Protein AF-B7RIC6-F1 (afdb_monomer)

Sequence (91 aa):
MSSGTAKTHIWLLEFNQESAREVDPLMGWTSSNDTQTQVKLRFETKEEAVEYARSHGIDAVVQEPHKRRANIRPGGYGENFATARRGAWTH

Solvent-accessible surface area (backbone atoms only — not comparable to full-atom values): 6357 Å² total; per-residue (Å²): 141,81,92,77,62,84,81,72,71,56,36,73,52,69,52,73,78,88,62,80,74,44,66,39,90,86,82,62,45,83,40,66,90,63,65,58,58,74,48,74,49,79,31,81,41,69,65,60,48,52,50,52,29,57,78,69,71,48,92,78,85,88,79,81,86,84,76,79,76,82,87,78,57,94,58,57,76,59,5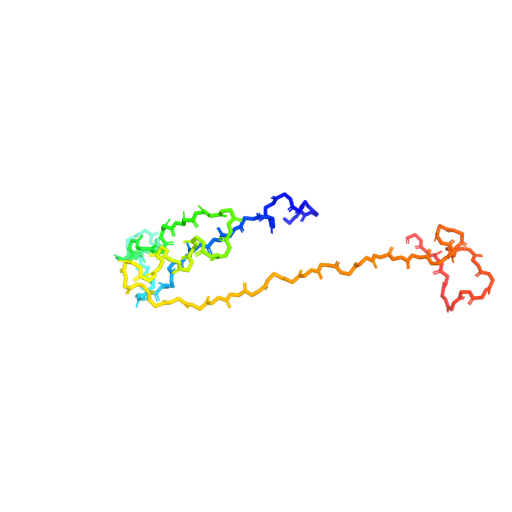0,63,74,40,89,85,51,94,65,85,78,75,135

Mean predicted aligned error: 7.58 Å

Nearest PDB structures (foldseek):
  8qby-assembly1_Q  TM=9.386E-01  e=6.370E-11  Paracoccus denitrificans PD1222
  7v32-assembly1_L  TM=8.923E-01  e=1.803E-05  Sus scrofa
  6zkg-assembly1_c  TM=8.910E-01  e=2.391E-05  Ovis aries
  8q0a-assembly1_Q  TM=8.948E-01  e=2.954E-05  Bos taurus
  8uex-assembly1_1Q  TM=8.848E-01  e=2.128E-04  Sus scrofa

Foldseek 3Di:
DDPDCPVLQKDKDADDDPDDWDQDPPPRDTDDPDPRRVDIDIDRDPVVVVVVCVVVVHDDDDDDRDDDDDPDDPCPPVLQPDPPNPDHDDD

pLDDT: mean 89.08, std 7.0, range [65.81, 97.19]

Secondary structure (DSSP, 8-state):
-----GGGSSEEEEPPPSS--EE-TTT--EE-S--GGG-EEEESSHHHHHHHHHHTT---PPPPP-PPPP---TTTTGGGG-TT-SS----

Radius of gyration: 22.81 Å; Cα contacts (8 Å, |Δi|>4): 65; chains: 1; bounding box: 50×22×61 Å

Structure (mmCIF, N/CA/C/O backbone):
data_AF-B7RIC6-F1
#
_entry.id   AF-B7RIC6-F1
#
loop_
_atom_site.group_PDB
_atom_site.id
_atom_site.type_symbol
_atom_site.label_atom_id
_atom_site.label_alt_id
_atom_site.label_comp_id
_atom_site.label_asym_id
_atom_site.label_entity_id
_atom_site.label_seq_id
_atom_site.pdbx_PDB_ins_code
_atom_site.Cartn_x
_atom_site.Cartn_y
_atom_site.Cartn_z
_atom_site.occupancy
_atom_site.B_iso_or_equiv
_atom_site.auth_seq_id
_atom_site.auth_comp_id
_atom_site.auth_asym_id
_atom_site.auth_atom_id
_atom_site.pdbx_PDB_model_num
ATOM 1 N N . MET A 1 1 ? -7.187 7.779 -14.252 1.00 77.94 1 MET A N 1
ATOM 2 C CA . MET A 1 1 ? -6.153 6.770 -14.585 1.00 77.94 1 MET A 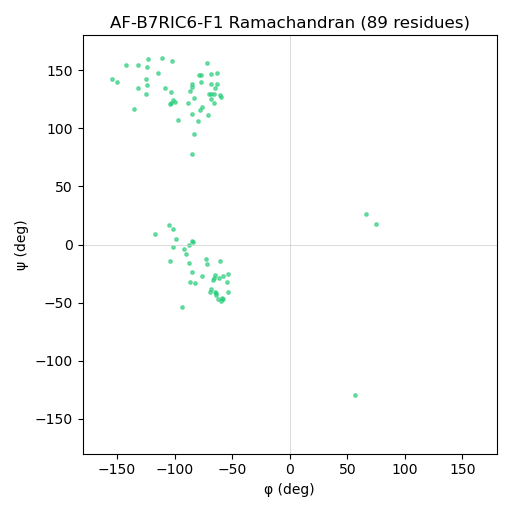CA 1
ATOM 3 C C . MET A 1 1 ? -4.884 7.514 -14.981 1.00 77.94 1 MET A C 1
ATOM 5 O O . MET A 1 1 ? -4.996 8.477 -15.723 1.00 77.94 1 MET A O 1
ATOM 9 N N . SER A 1 2 ? -3.716 7.152 -14.442 1.00 91.19 2 SER A N 1
ATOM 10 C CA . SER A 1 2 ? -2.431 7.826 -14.714 1.00 91.19 2 SER A CA 1
ATOM 11 C C . SER A 1 2 ? -1.300 6.796 -14.781 1.00 91.19 2 SER A C 1
ATOM 13 O O . SER A 1 2 ? -1.417 5.731 -14.180 1.00 91.19 2 SER A O 1
ATOM 15 N N . SER A 1 3 ? -0.219 7.106 -15.504 1.00 87.31 3 SER A N 1
ATOM 16 C CA . SER A 1 3 ? 0.971 6.254 -15.650 1.00 87.31 3 SER A CA 1
ATOM 17 C C . SER A 1 3 ? 2.033 6.462 -14.562 1.00 87.31 3 SER A C 1
ATOM 19 O O . SER A 1 3 ? 3.089 5.833 -14.620 1.00 87.31 3 SER A O 1
ATOM 21 N N . GLY A 1 4 ? 1.800 7.368 -13.607 1.00 88.31 4 GLY A N 1
ATOM 22 C CA . GLY A 1 4 ? 2.765 7.695 -12.557 1.00 88.31 4 GLY A CA 1
ATOM 23 C C . GLY A 1 4 ? 2.983 6.552 -11.559 1.00 88.31 4 GLY A C 1
ATOM 24 O O . GLY A 1 4 ? 2.028 5.933 -11.099 1.00 88.31 4 GLY A O 1
ATOM 25 N N . THR A 1 5 ? 4.240 6.316 -11.179 1.00 88.06 5 THR A N 1
ATOM 26 C CA . THR A 1 5 ? 4.642 5.255 -10.234 1.00 88.06 5 THR A CA 1
ATOM 27 C C . THR A 1 5 ? 4.924 5.768 -8.822 1.00 88.06 5 THR A C 1
ATOM 29 O O . THR A 1 5 ? 5.191 4.980 -7.930 1.00 88.06 5 THR A O 1
ATOM 32 N N . ALA A 1 6 ? 4.837 7.077 -8.568 1.00 88.62 6 ALA A N 1
ATOM 33 C CA . ALA A 1 6 ? 5.241 7.661 -7.283 1.00 88.62 6 ALA A CA 1
ATOM 34 C C . ALA A 1 6 ? 4.551 7.020 -6.060 1.00 88.62 6 ALA A C 1
ATOM 36 O O . ALA A 1 6 ? 5.154 6.893 -5.001 1.00 88.62 6 ALA A O 1
ATOM 37 N N . LYS A 1 7 ? 3.300 6.567 -6.211 1.00 87.56 7 LYS A N 1
ATOM 38 C CA . LYS A 1 7 ? 2.518 5.949 -5.128 1.00 87.56 7 LYS A CA 1
ATOM 39 C C . LYS A 1 7 ? 2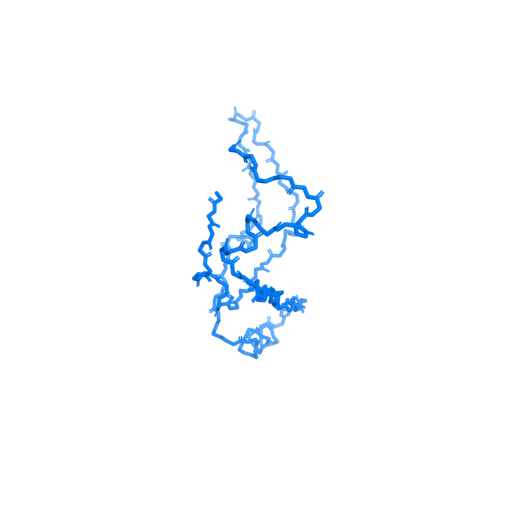.775 4.445 -4.939 1.00 87.56 7 LYS A C 1
ATOM 41 O O . LYS A 1 7 ? 2.115 3.846 -4.103 1.00 87.56 7 LYS A O 1
ATOM 46 N N . THR A 1 8 ? 3.691 3.826 -5.692 1.00 87.69 8 THR A N 1
ATOM 47 C CA . THR A 1 8 ? 3.968 2.376 -5.601 1.00 87.69 8 THR A CA 1
ATOM 48 C C . THR A 1 8 ? 5.089 2.019 -4.626 1.00 87.69 8 THR A C 1
ATOM 50 O O . THR A 1 8 ? 5.389 0.843 -4.460 1.00 87.69 8 THR A O 1
ATOM 53 N N . HIS A 1 9 ? 5.752 3.012 -4.031 1.00 89.19 9 HIS A N 1
ATOM 54 C CA . HIS A 1 9 ? 6.938 2.825 -3.185 1.00 89.19 9 HIS A CA 1
ATOM 55 C C . HIS A 1 9 ? 6.635 2.889 -1.681 1.00 89.19 9 HIS A C 1
ATOM 57 O O . HIS A 1 9 ? 7.554 3.036 -0.889 1.00 89.19 9 HIS A O 1
ATOM 63 N N . ILE A 1 10 ? 5.360 2.829 -1.296 1.00 94.06 10 ILE A N 1
ATOM 64 C CA . ILE A 1 10 ? 4.907 2.967 0.091 1.00 94.06 10 ILE A CA 1
ATOM 65 C C . ILE A 1 10 ? 4.101 1.721 0.442 1.00 94.06 10 ILE A C 1
ATOM 67 O O . ILE A 1 10 ? 3.274 1.279 -0.360 1.00 94.06 10 ILE A O 1
ATOM 71 N N . TRP A 1 11 ? 4.321 1.181 1.636 1.00 96.12 11 TRP A N 1
ATOM 72 C CA . TRP A 1 11 ? 3.515 0.099 2.185 1.00 96.12 11 TRP A CA 1
ATOM 73 C C . TRP A 1 11 ? 2.275 0.668 2.860 1.00 96.12 11 TRP A C 1
ATOM 75 O O . TRP A 1 11 ? 2.342 1.671 3.569 1.00 96.12 11 TRP A O 1
ATOM 85 N N . LEU A 1 12 ? 1.130 0.044 2.610 1.00 95.81 12 LEU A N 1
ATOM 86 C CA . LEU A 1 12 ? -0.154 0.514 3.103 1.00 95.81 12 LEU A CA 1
ATOM 87 C C . LEU A 1 12 ? -0.834 -0.59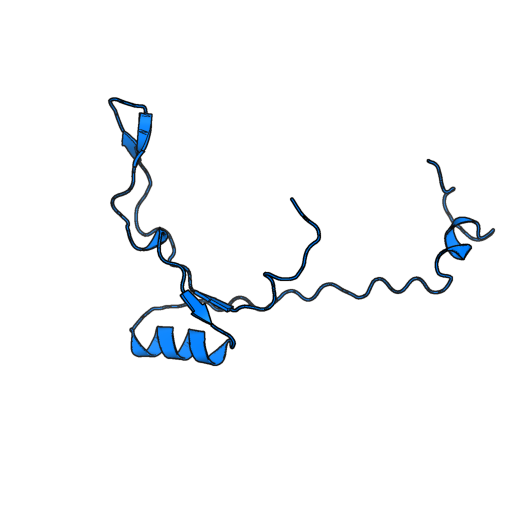7 3.890 1.00 95.81 12 LEU A C 1
ATOM 89 O O . LEU A 1 12 ? -0.974 -1.709 3.385 1.00 95.81 12 LEU A O 1
ATOM 93 N N . LEU A 1 13 ? -1.275 -0.270 5.098 1.00 96.38 13 LEU A N 1
ATOM 94 C CA . LEU A 1 13 ? -2.191 -1.099 5.869 1.00 96.38 13 LEU A CA 1
ATOM 95 C C . LEU A 1 13 ? -3.576 -0.454 5.789 1.00 96.38 13 LEU A C 1
ATOM 97 O O . LEU A 1 13 ? -3.751 0.711 6.161 1.00 96.38 13 LEU A O 1
ATOM 101 N N . GLU A 1 14 ? -4.537 -1.211 5.266 1.00 95.50 14 GLU A N 1
ATOM 102 C CA . GLU A 1 14 ? -5.947 -0.835 5.159 1.00 95.50 14 GLU A CA 1
ATOM 103 C C . GLU A 1 14 ? -6.803 -1.912 5.827 1.00 95.50 14 GLU A C 1
ATOM 105 O O . GLU A 1 14 ? -6.503 -3.103 5.723 1.00 95.50 14 GLU A O 1
ATOM 110 N N . PHE A 1 15 ? -7.872 -1.490 6.499 1.00 93.62 15 PHE A N 1
ATOM 111 C CA . PHE A 1 15 ? -8.834 -2.407 7.099 1.00 93.62 15 PHE A CA 1
ATOM 112 C C . PHE A 1 15 ? -9.877 -2.839 6.067 1.00 93.62 15 PHE A C 1
ATOM 114 O O . PHE A 1 15 ? -10.380 -2.025 5.286 1.00 93.62 15 PHE A O 1
ATOM 121 N N . ASN A 1 16 ? -10.213 -4.128 6.079 1.00 89.94 16 ASN A N 1
ATOM 122 C CA . ASN A 1 16 ? -11.333 -4.642 5.300 1.00 89.94 16 ASN A CA 1
ATOM 123 C C . ASN A 1 16 ? -12.662 -4.186 5.910 1.00 89.94 16 ASN A C 1
ATOM 125 O O .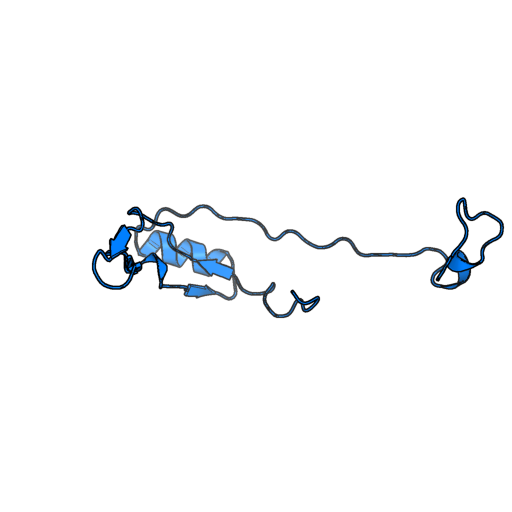 ASN A 1 16 ? -12.737 -3.895 7.100 1.00 89.94 16 ASN A O 1
ATOM 129 N N . GLN A 1 17 ? -13.706 -4.145 5.080 1.00 88.31 17 GLN A N 1
ATOM 130 C CA . GLN A 1 17 ? -15.059 -3.850 5.549 1.00 88.31 17 GLN A CA 1
ATOM 131 C C . GLN A 1 17 ? -15.541 -4.967 6.471 1.00 88.31 17 GLN A C 1
ATOM 133 O O . GLN A 1 17 ? -15.599 -6.124 6.051 1.00 88.31 17 GLN A O 1
ATOM 138 N N . GLU A 1 18 ? -15.897 -4.611 7.700 1.00 86.81 18 GLU A N 1
ATOM 139 C CA . GLU A 1 18 ? -16.474 -5.540 8.673 1.00 86.81 18 GLU A CA 1
ATOM 140 C C . GLU A 1 18 ? -17.997 -5.639 8.515 1.00 86.81 18 GLU A C 1
ATOM 142 O O . GLU A 1 18 ? -18.584 -6.703 8.705 1.00 86.81 18 GLU A O 1
ATOM 147 N N . SER A 1 19 ? -18.643 -4.540 8.111 1.00 87.25 19 SER A N 1
ATOM 148 C CA . SER A 1 19 ? -20.093 -4.472 7.910 1.00 87.25 19 SER A CA 1
ATOM 149 C C . SER A 1 19 ? -20.473 -4.023 6.499 1.00 87.25 19 SER A C 1
ATOM 151 O O . SER A 1 19 ? -19.726 -3.323 5.809 1.00 87.25 19 SER A O 1
ATOM 153 N N . ALA A 1 20 ? -21.653 -4.463 6.053 1.00 87.44 20 ALA A N 1
ATOM 154 C CA . ALA A 1 20 ? -22.208 -4.054 4.773 1.00 87.44 20 ALA A CA 1
ATOM 155 C C . ALA A 1 20 ? -22.592 -2.570 4.802 1.00 87.44 20 ALA A C 1
ATOM 157 O O . ALA A 1 20 ? -23.037 -2.038 5.816 1.00 87.44 20 ALA A O 1
ATOM 158 N N . ARG A 1 21 ? -22.443 -1.910 3.655 1.00 89.88 21 ARG A N 1
ATOM 159 C CA . ARG A 1 21 ? -22.915 -0.538 3.476 1.00 89.88 21 ARG A CA 1
ATOM 160 C C . ARG A 1 21 ? -24.425 -0.531 3.274 1.00 89.88 21 ARG A C 1
ATOM 162 O O . ARG A 1 21 ? -24.948 -1.360 2.530 1.00 89.88 21 ARG A O 1
ATOM 169 N N . GLU A 1 22 ? -25.093 0.443 3.872 1.00 90.94 22 GLU A N 1
ATOM 170 C CA . GLU A 1 22 ? -26.539 0.626 3.768 1.00 90.94 22 GLU A CA 1
ATOM 171 C C . GLU A 1 22 ? -26.868 1.883 2.960 1.00 90.94 22 GLU A C 1
ATOM 173 O O . GLU A 1 22 ? -26.023 2.754 2.745 1.00 90.94 22 GLU A O 1
ATOM 178 N N . VAL A 1 23 ? -28.098 1.962 2.456 1.00 92.25 23 VAL A N 1
ATOM 179 C CA . VAL A 1 23 ? -28.600 3.150 1.762 1.00 92.25 23 VAL A CA 1
ATOM 180 C C . VAL A 1 23 ? -29.512 3.894 2.723 1.00 92.25 23 VAL A C 1
ATOM 182 O O . VAL A 1 23 ? -30.502 3.336 3.192 1.00 92.25 23 VAL A O 1
ATOM 185 N N . ASP A 1 24 ? -29.182 5.151 3.005 1.00 92.31 24 ASP A N 1
ATOM 186 C CA . ASP A 1 24 ? -30.014 6.021 3.828 1.00 92.31 24 ASP A CA 1
ATOM 187 C C . ASP A 1 24 ? -31.406 6.201 3.186 1.00 92.31 24 ASP A C 1
ATOM 189 O O . ASP A 1 24 ? -31.492 6.552 2.004 1.00 92.31 24 ASP A O 1
ATOM 193 N N . PRO A 1 25 ? -32.504 5.990 3.934 1.00 92.38 25 PRO A N 1
ATOM 194 C CA . PRO A 1 25 ? -33.854 5.989 3.376 1.00 92.38 25 PRO A CA 1
ATOM 195 C C . PRO A 1 25 ? -34.368 7.373 2.958 1.00 92.38 25 PRO A C 1
ATOM 197 O O . PRO A 1 25 ? -35.357 7.445 2.231 1.00 92.38 25 PRO A O 1
ATOM 200 N N . LEU A 1 26 ? -33.746 8.464 3.413 1.00 93.56 26 LEU A N 1
ATOM 201 C CA . LEU A 1 26 ? -34.212 9.822 3.135 1.00 93.56 26 LEU A CA 1
ATOM 202 C C . LEU A 1 26 ? -33.526 10.415 1.900 1.00 93.56 26 LEU A C 1
ATOM 204 O O . LEU A 1 26 ? -34.192 10.886 0.981 1.00 93.56 26 LEU A O 1
ATOM 208 N N . MET A 1 27 ? -32.194 10.399 1.889 1.00 96.56 27 MET A N 1
ATOM 209 C CA . MET A 1 27 ? -31.359 11.042 0.872 1.00 96.56 27 MET A CA 1
ATOM 210 C C . MET A 1 27 ? -30.755 10.043 -0.120 1.00 96.56 27 MET A C 1
ATOM 212 O O . MET A 1 27 ? -30.234 10.456 -1.157 1.00 96.56 27 MET A O 1
ATOM 216 N N . GLY A 1 28 ? -30.791 8.740 0.176 1.00 93.62 28 GLY A N 1
ATOM 217 C CA . GLY A 1 28 ? -30.215 7.700 -0.680 1.00 93.62 28 GLY A CA 1
ATOM 218 C C . GLY A 1 28 ? -28.686 7.617 -0.627 1.00 93.62 28 GLY A C 1
ATOM 219 O O . GLY A 1 28 ? -28.063 7.073 -1.540 1.00 93.62 28 GLY A O 1
ATOM 220 N N . TRP A 1 29 ? -28.050 8.185 0.398 1.00 95.25 29 TRP A N 1
ATOM 221 C CA . TRP A 1 29 ? -26.595 8.144 0.547 1.00 95.25 29 TRP A CA 1
ATOM 222 C C . TRP A 1 29 ? -26.120 6.789 1.053 1.00 95.25 29 TRP A C 1
ATOM 224 O O . TRP A 1 29 ? -26.779 6.151 1.868 1.00 95.25 29 TRP A O 1
ATOM 234 N N . THR A 1 30 ? -24.942 6.363 0.604 1.00 91.19 30 THR A N 1
ATOM 235 C CA . THR A 1 30 ? -24.290 5.178 1.161 1.00 91.19 30 THR A CA 1
ATOM 236 C C . THR A 1 30 ? -23.783 5.487 2.569 1.00 91.19 30 THR A C 1
ATOM 238 O O . THR A 1 30 ? -22.839 6.263 2.725 1.00 91.19 30 THR A O 1
ATOM 241 N N . SER A 1 31 ? -24.395 4.879 3.581 1.00 86.75 31 SER A N 1
ATOM 242 C CA . SER A 1 31 ? -23.974 4.958 4.976 1.00 86.75 31 SER A CA 1
ATOM 243 C C . SER A 1 31 ? -23.233 3.684 5.396 1.00 86.75 31 SER A C 1
ATOM 245 O O . SER A 1 31 ? -23.330 2.625 4.769 1.00 86.75 31 SER A O 1
ATOM 247 N N . SER A 1 32 ? -22.423 3.806 6.441 1.00 88.38 32 SER A N 1
ATOM 248 C CA . SER A 1 32 ? -21.765 2.687 7.111 1.00 88.38 32 SER A CA 1
ATOM 249 C C . SER A 1 32 ? -21.473 3.090 8.550 1.00 88.38 32 SER A C 1
ATOM 251 O O . SER A 1 32 ? -21.078 4.232 8.792 1.00 88.38 32 SER A O 1
ATOM 253 N N . ASN A 1 33 ? -21.617 2.148 9.482 1.00 88.69 33 ASN A N 1
ATOM 254 C CA . ASN A 1 33 ? -21.193 2.323 10.874 1.00 88.69 33 ASN A CA 1
ATOM 255 C C . ASN A 1 33 ? -19.734 1.879 11.099 1.00 88.69 33 ASN A C 1
ATOM 257 O O . ASN A 1 33 ? -19.175 2.118 12.166 1.00 88.69 33 ASN A O 1
ATOM 261 N N . ASP A 1 34 ? -19.110 1.255 10.095 1.00 90.12 34 ASP A N 1
ATOM 262 C CA . ASP A 1 34 ? -17.700 0.867 10.116 1.00 90.12 34 ASP A CA 1
ATOM 263 C C . ASP A 1 34 ? -16.802 2.070 9.792 1.00 90.12 34 ASP A C 1
ATOM 265 O O . ASP A 1 34 ? -16.701 2.528 8.646 1.00 90.12 34 ASP A O 1
ATOM 269 N N . THR A 1 35 ? -16.136 2.575 10.828 1.00 89.38 35 THR A N 1
ATOM 270 C CA . THR A 1 35 ? -15.204 3.704 10.745 1.00 89.38 35 THR A CA 1
ATOM 271 C C . THR A 1 35 ? -13.792 3.281 10.349 1.00 89.38 35 THR A C 1
ATOM 273 O O . THR A 1 35 ? -13.051 4.090 9.788 1.00 89.38 35 THR A O 1
ATOM 276 N N . GLN A 1 36 ? -13.416 2.021 10.584 1.00 90.50 36 GLN A N 1
ATOM 277 C CA . GLN A 1 36 ? -12.056 1.529 10.362 1.00 90.50 36 GLN A CA 1
ATOM 278 C C . GLN A 1 36 ? -11.692 1.526 8.881 1.00 90.50 36 GLN A C 1
ATOM 280 O O . GLN A 1 36 ? -10.553 1.813 8.515 1.00 90.50 36 GLN A O 1
ATOM 285 N N . THR A 1 37 ? -12.678 1.324 8.006 1.00 89.62 37 THR A N 1
ATOM 286 C CA . THR A 1 37 ? -12.497 1.392 6.544 1.00 89.62 37 THR A CA 1
ATOM 287 C C . THR A 1 37 ? -12.014 2.750 6.024 1.00 89.62 37 THR A C 1
ATOM 289 O O . THR A 1 37 ? -11.577 2.859 4.875 1.00 89.62 37 THR A O 1
ATOM 292 N N . GLN A 1 38 ? -12.079 3.801 6.846 1.00 89.81 38 GLN A N 1
ATOM 293 C CA . GLN A 1 38 ? -11.599 5.141 6.503 1.00 89.81 38 GLN A CA 1
ATOM 294 C C . GLN A 1 38 ? -10.110 5.332 6.835 1.00 89.81 38 GLN A C 1
ATOM 296 O O . GLN A 1 38 ? -9.481 6.270 6.336 1.00 89.81 38 GLN A O 1
ATOM 301 N N . VAL A 1 39 ? -9.534 4.450 7.656 1.00 93.62 39 VAL A N 1
ATOM 302 C CA . VAL A 1 39 ? -8.158 4.551 8.146 1.00 93.62 39 VAL A CA 1
ATOM 303 C C . VAL A 1 39 ? -7.194 3.905 7.154 1.00 93.62 39 VAL A C 1
ATOM 305 O O . VAL A 1 39 ? -7.394 2.783 6.691 1.00 93.62 39 VAL A O 1
ATOM 308 N N . LYS A 1 40 ? -6.113 4.626 6.836 1.00 94.75 40 LYS A N 1
ATOM 309 C CA . LYS A 1 40 ? -5.023 4.150 5.977 1.00 94.75 40 LYS A CA 1
ATOM 310 C C . LYS A 1 40 ? -3.687 4.515 6.601 1.00 94.75 40 LYS A C 1
ATOM 312 O O . LYS A 1 40 ? -3.372 5.701 6.720 1.00 94.75 40 LYS A O 1
ATOM 317 N N . LEU A 1 41 ? -2.896 3.512 6.961 1.00 95.44 41 LEU A N 1
ATOM 318 C CA . LEU A 1 41 ? -1.587 3.707 7.583 1.00 95.44 41 LEU A CA 1
ATOM 319 C C . LEU A 1 41 ? -0.484 3.462 6.558 1.00 95.44 41 LEU A C 1
ATOM 321 O O . LEU A 1 41 ? -0.516 2.467 5.837 1.00 95.44 41 LEU A O 1
ATOM 325 N N . ARG A 1 42 ? 0.467 4.395 6.468 1.00 96.69 42 ARG A N 1
ATOM 326 C CA . ARG A 1 42 ? 1.568 4.367 5.499 1.00 96.69 42 ARG A CA 1
ATOM 327 C C . ARG A 1 42 ? 2.876 4.047 6.204 1.00 96.69 42 ARG A C 1
ATOM 329 O O . ARG A 1 42 ? 3.178 4.672 7.214 1.00 96.69 42 ARG A O 1
ATOM 336 N N . PHE A 1 43 ? 3.647 3.147 5.612 1.00 96.75 43 PHE A N 1
ATOM 337 C CA . PHE A 1 43 ? 4.939 2.688 6.107 1.00 96.75 43 PHE A CA 1
ATOM 338 C C . PHE A 1 43 ? 5.976 2.721 4.985 1.00 96.75 43 PHE A C 1
ATOM 340 O O . PHE A 1 43 ? 5.629 2.624 3.801 1.00 96.75 43 PHE A O 1
ATOM 347 N N . GLU A 1 44 ? 7.249 2.848 5.349 1.00 94.88 44 GLU A N 1
ATOM 348 C CA . GLU A 1 44 ? 8.342 2.823 4.373 1.00 94.88 44 GLU A CA 1
ATOM 349 C C . GLU A 1 44 ? 8.722 1.385 4.014 1.00 94.88 44 GLU A C 1
ATOM 351 O O . GLU A 1 44 ? 9.048 1.092 2.860 1.00 94.88 44 GLU A O 1
ATOM 356 N N . THR A 1 45 ? 8.611 0.466 4.977 1.00 95.94 45 THR A N 1
ATOM 357 C CA . THR A 1 45 ? 8.996 -0.940 4.811 1.00 95.94 45 THR A CA 1
ATOM 358 C C . THR A 1 45 ? 7.850 -1.907 5.109 1.00 95.94 45 THR A C 1
ATOM 360 O O . THR A 1 45 ? 6.869 -1.577 5.781 1.00 95.94 45 THR A O 1
ATOM 363 N N . LYS A 1 46 ? 7.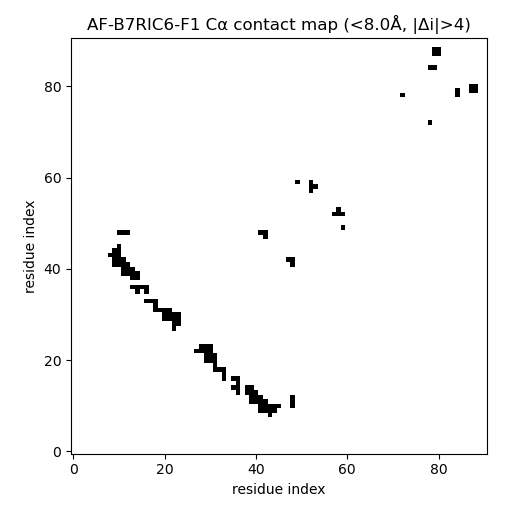967 -3.135 4.587 1.00 95.88 46 LYS A N 1
ATOM 364 C CA . LYS A 1 46 ? 7.016 -4.223 4.864 1.00 95.88 46 LYS A CA 1
ATOM 365 C C . LYS A 1 46 ? 7.072 -4.602 6.339 1.00 95.88 46 LYS A C 1
ATOM 367 O O . LYS A 1 46 ? 6.048 -4.879 6.955 1.00 95.88 46 LYS A O 1
ATOM 372 N N . GLU A 1 47 ? 8.280 -4.642 6.877 1.00 96.69 47 GLU A N 1
ATOM 373 C CA . GLU A 1 47 ? 8.593 -5.091 8.223 1.00 96.69 47 GLU A CA 1
ATOM 374 C C . GLU A 1 47 ? 7.949 -4.173 9.266 1.00 96.69 47 GLU A C 1
ATOM 376 O O . GLU A 1 47 ? 7.317 -4.672 10.194 1.00 96.69 47 GLU A O 1
ATOM 381 N N . GLU A 1 48 ? 8.007 -2.851 9.065 1.00 97.00 48 GLU A N 1
ATOM 382 C CA . GLU A 1 48 ? 7.317 -1.867 9.911 1.00 97.00 48 GLU A CA 1
ATOM 383 C C . GLU A 1 48 ? 5.803 -2.086 9.945 1.00 97.00 48 GLU A C 1
ATOM 385 O O . GLU A 1 48 ? 5.201 -2.094 11.019 1.00 97.00 48 GLU A O 1
ATOM 390 N N . ALA A 1 49 ? 5.185 -2.304 8.781 1.00 96.62 49 ALA A N 1
ATOM 391 C CA . ALA A 1 49 ? 3.745 -2.528 8.691 1.00 96.62 49 ALA A CA 1
ATOM 392 C C . ALA A 1 49 ? 3.324 -3.824 9.408 1.00 96.62 49 ALA A C 1
ATOM 394 O O . ALA A 1 49 ? 2.315 -3.850 10.116 1.00 96.62 49 ALA A O 1
ATOM 395 N N . VAL A 1 50 ? 4.107 -4.897 9.251 1.00 96.69 50 VAL A N 1
ATOM 396 C CA . VAL A 1 50 ? 3.844 -6.197 9.890 1.00 96.69 50 VAL A CA 1
ATOM 397 C C . VAL A 1 50 ? 4.043 -6.128 11.404 1.00 96.69 50 VAL A C 1
ATOM 399 O O . VAL A 1 50 ? 3.243 -6.694 12.149 1.00 96.69 50 VAL A O 1
ATOM 402 N N . GLU A 1 51 ? 5.075 -5.432 11.879 1.00 97.19 51 GLU A N 1
ATOM 403 C CA . GLU A 1 51 ? 5.312 -5.265 13.315 1.00 97.19 51 GLU A CA 1
ATOM 404 C C . GLU A 1 51 ? 4.233 -4.388 13.964 1.00 97.19 51 GLU A C 1
ATOM 406 O O . GLU A 1 51 ? 3.740 -4.698 15.053 1.00 97.19 51 GLU A O 1
ATOM 411 N N . TYR A 1 52 ? 3.783 -3.338 13.269 1.00 97.19 52 TYR A N 1
ATOM 412 C CA . TYR A 1 52 ? 2.642 -2.539 13.708 1.00 97.19 52 TYR A CA 1
ATOM 413 C C . TYR A 1 52 ? 1.376 -3.398 13.838 1.00 97.19 52 TYR A C 1
ATOM 415 O O . TYR A 1 52 ? 0.727 -3.378 14.883 1.00 97.19 52 TYR A O 1
ATOM 423 N N . ALA A 1 53 ? 1.060 -4.207 12.821 1.00 96.12 53 ALA A N 1
ATOM 424 C CA . ALA A 1 53 ? -0.085 -5.112 12.864 1.00 96.12 53 ALA A CA 1
ATOM 425 C C . ALA A 1 53 ? 0.006 -6.094 14.046 1.00 96.12 53 ALA A C 1
ATOM 427 O O . ALA A 1 53 ? -0.936 -6.213 14.827 1.00 96.12 53 ALA A O 1
ATOM 428 N N . ARG A 1 54 ? 1.171 -6.727 14.246 1.00 95.88 54 ARG A N 1
ATOM 429 C CA . ARG A 1 54 ? 1.399 -7.686 15.338 1.00 95.88 54 ARG A CA 1
ATOM 430 C C . ARG A 1 54 ? 1.254 -7.048 16.719 1.00 95.88 54 ARG A C 1
ATOM 432 O O . ARG A 1 54 ? 0.578 -7.610 17.576 1.00 95.88 54 ARG A O 1
ATOM 439 N N . SER A 1 55 ? 1.871 -5.888 16.935 1.00 97.12 55 SER A N 1
ATOM 440 C CA . SER A 1 55 ? 1.833 -5.177 18.222 1.00 97.12 55 SER A CA 1
ATOM 441 C C . SER A 1 55 ? 0.433 -4.687 18.601 1.00 97.12 55 SER A C 1
ATOM 443 O O . SER A 1 55 ? 0.130 -4.578 19.786 1.00 97.12 55 SER A O 1
ATOM 445 N N . HIS A 1 56 ? -0.432 -4.451 17.612 1.00 95.44 56 HIS A N 1
ATOM 446 C CA . HIS A 1 56 ? -1.818 -4.024 17.813 1.00 95.44 56 HIS A CA 1
ATOM 447 C C . HIS A 1 56 ? -2.826 -5.181 17.712 1.00 95.44 56 HIS A C 1
ATOM 449 O O . HIS A 1 56 ? -4.030 -4.943 17.780 1.00 95.44 56 HIS A O 1
ATOM 455 N N . GLY A 1 57 ? -2.361 -6.428 17.557 1.00 94.81 57 GLY A N 1
ATOM 456 C CA . GLY A 1 57 ? -3.232 -7.603 17.457 1.00 94.81 57 GLY A CA 1
ATOM 457 C C . GLY A 1 57 ? -4.099 -7.635 16.193 1.00 94.81 57 GLY A C 1
ATOM 458 O O . GLY A 1 57 ? -5.178 -8.220 16.209 1.00 94.81 57 GLY A O 1
ATOM 459 N N . ILE A 1 58 ? -3.654 -6.992 15.112 1.00 94.56 58 ILE A N 1
ATOM 460 C CA . ILE A 1 58 ? -4.357 -6.935 13.827 1.00 94.56 58 ILE A CA 1
ATOM 461 C C . ILE A 1 58 ? -3.928 -8.136 12.979 1.00 94.56 58 ILE A C 1
ATOM 463 O O . ILE A 1 58 ? -2.745 -8.284 12.666 1.00 94.56 58 ILE A O 1
ATOM 467 N N . ASP A 1 59 ? -4.888 -8.969 12.571 1.00 93.56 59 ASP A N 1
ATOM 468 C CA . ASP A 1 59 ? -4.639 -10.033 11.594 1.00 93.56 59 ASP A CA 1
ATOM 469 C C . ASP A 1 59 ? -4.548 -9.436 10.183 1.00 93.56 59 ASP A C 1
ATOM 471 O O . ASP A 1 59 ? -5.486 -8.800 9.695 1.00 93.56 59 ASP A O 1
ATOM 475 N N . ALA A 1 60 ? -3.389 -9.587 9.543 1.00 94.38 60 ALA A N 1
ATOM 476 C CA . ALA A 1 60 ? -3.064 -8.912 8.295 1.00 94.38 60 ALA A CA 1
ATOM 477 C C . ALA A 1 60 ? -2.503 -9.885 7.254 1.00 94.38 60 ALA A C 1
ATOM 479 O O . ALA A 1 60 ? -1.591 -10.669 7.521 1.00 94.38 60 ALA A O 1
ATOM 480 N N . VAL A 1 61 ? -2.995 -9.763 6.019 1.00 95.56 61 VAL A N 1
ATOM 481 C CA . VAL A 1 61 ? -2.483 -10.501 4.858 1.00 95.56 61 VAL A CA 1
ATOM 482 C C . VAL A 1 61 ? -1.551 -9.598 4.057 1.00 95.56 61 VAL A C 1
ATOM 484 O O . VAL A 1 61 ? -1.953 -8.538 3.578 1.00 95.56 61 VAL A O 1
ATOM 487 N N . VAL A 1 62 ? -0.301 -10.027 3.870 1.00 95.38 62 VAL A N 1
ATOM 488 C CA . VAL A 1 62 ? 0.686 -9.264 3.095 1.00 95.38 62 VAL A CA 1
ATOM 489 C C . VAL A 1 62 ? 0.524 -9.538 1.602 1.00 95.38 62 VAL A C 1
ATOM 491 O O . VAL A 1 62 ? 0.608 -10.683 1.163 1.00 95.38 62 VAL A O 1
ATOM 494 N N . GLN A 1 63 ? 0.379 -8.476 0.809 1.00 95.00 63 GLN A N 1
ATOM 495 C CA . GLN A 1 63 ? 0.423 -8.539 -0.652 1.00 95.00 63 GLN A CA 1
ATOM 496 C C . GLN A 1 63 ? 1.789 -8.070 -1.159 1.00 95.00 63 GLN A C 1
ATOM 498 O O . GLN A 1 63 ? 2.236 -6.969 -0.839 1.00 95.00 63 GLN A O 1
ATOM 503 N N . GLU A 1 64 ? 2.470 -8.901 -1.946 1.00 93.19 64 GLU A N 1
ATOM 504 C CA . GLU A 1 64 ? 3.789 -8.557 -2.478 1.00 93.19 64 GLU A CA 1
ATOM 505 C C . GLU A 1 64 ? 3.709 -7.601 -3.682 1.00 93.19 64 GLU A C 1
ATOM 507 O O . GLU A 1 64 ? 2.783 -7.685 -4.494 1.00 93.19 64 GLU A O 1
ATOM 512 N N . PRO A 1 65 ? 4.689 -6.691 -3.842 1.00 91.38 65 PRO A N 1
ATOM 513 C CA . PRO A 1 65 ? 4.675 -5.713 -4.919 1.00 91.38 65 PRO A CA 1
ATOM 514 C C . PRO A 1 65 ? 4.868 -6.375 -6.286 1.00 91.38 65 PRO A C 1
ATOM 516 O O . PRO A 1 65 ? 5.883 -7.020 -6.561 1.00 91.38 65 PRO A O 1
ATOM 519 N N . HIS A 1 66 ? 3.936 -6.119 -7.202 1.00 88.38 66 HIS A N 1
ATOM 520 C CA . HIS A 1 66 ? 4.024 -6.620 -8.568 1.00 88.38 66 HIS A CA 1
ATOM 521 C C . HIS A 1 66 ? 4.905 -5.706 -9.435 1.00 88.38 66 HIS A C 1
ATOM 523 O O . HIS A 1 66 ? 4.457 -4.696 -9.987 1.00 88.38 66 HIS A O 1
ATOM 529 N N . LYS A 1 67 ? 6.190 -6.051 -9.570 1.00 86.75 67 LYS A N 1
ATOM 530 C CA . LYS A 1 67 ? 7.149 -5.255 -10.352 1.00 86.75 67 LYS A CA 1
ATOM 531 C C . LYS A 1 67 ? 6.789 -5.273 -11.838 1.00 86.75 67 LYS A C 1
ATOM 533 O O . LYS A 1 67 ? 6.616 -6.328 -12.449 1.00 86.75 67 LYS A O 1
ATOM 538 N N . ARG A 1 68 ? 6.717 -4.091 -12.454 1.00 84.38 68 ARG A N 1
ATOM 539 C CA . ARG A 1 68 ? 6.541 -3.973 -13.904 1.00 84.38 68 ARG A CA 1
ATOM 540 C C . ARG A 1 68 ? 7.806 -4.465 -14.607 1.00 84.38 68 ARG A C 1
ATOM 542 O O . ARG A 1 68 ? 8.908 -4.019 -14.296 1.00 84.38 68 ARG A O 1
ATOM 549 N N . ARG A 1 69 ? 7.645 -5.354 -15.588 1.00 85.38 69 ARG A N 1
ATOM 550 C CA . ARG A 1 69 ? 8.760 -5.806 -16.425 1.00 85.38 69 ARG A CA 1
ATOM 551 C C . ARG A 1 69 ? 9.326 -4.632 -17.229 1.00 85.38 69 ARG A C 1
ATOM 553 O O . ARG A 1 69 ? 8.567 -3.834 -17.783 1.00 85.38 69 ARG A O 1
ATOM 560 N N . ALA A 1 70 ? 10.653 -4.556 -17.321 1.00 83.81 70 ALA A N 1
ATOM 561 C CA . ALA A 1 70 ? 11.318 -3.608 -18.205 1.00 83.81 70 ALA A CA 1
ATOM 562 C C . ALA A 1 70 ? 10.886 -3.862 -19.660 1.00 83.81 70 ALA A C 1
ATOM 564 O O . ALA A 1 70 ? 10.976 -4.987 -20.155 1.00 83.81 70 ALA A O 1
ATOM 565 N N . ASN A 1 71 ? 10.407 -2.820 -20.340 1.00 81.06 71 ASN A N 1
ATOM 566 C CA . ASN A 1 71 ? 10.062 -2.892 -21.757 1.00 81.06 71 ASN A CA 1
ATOM 567 C C . ASN A 1 71 ? 11.319 -2.641 -22.597 1.00 81.06 71 ASN A C 1
ATOM 569 O O . ASN A 1 71 ? 11.543 -1.531 -23.077 1.00 81.06 71 ASN A O 1
ATOM 573 N N . ILE A 1 72 ? 12.168 -3.659 -22.700 1.00 82.94 72 ILE A N 1
ATOM 574 C CA . ILE A 1 72 ? 13.393 -3.605 -23.498 1.00 82.94 72 ILE A CA 1
ATOM 575 C C . ILE A 1 72 ? 13.014 -3.951 -24.939 1.00 82.94 72 ILE A C 1
ATOM 577 O O . ILE A 1 72 ? 12.615 -5.081 -25.211 1.00 82.94 72 ILE A O 1
ATOM 581 N N . ARG A 1 73 ? 13.119 -2.975 -25.848 1.00 82.56 73 ARG A N 1
ATOM 582 C CA . ARG A 1 73 ? 12.938 -3.170 -27.294 1.00 82.56 73 ARG A CA 1
ATOM 583 C C . ARG A 1 73 ? 14.314 -3.341 -27.945 1.00 82.56 73 ARG A C 1
ATOM 585 O O . ARG A 1 73 ? 15.031 -2.342 -28.011 1.00 82.56 73 ARG A O 1
ATOM 592 N N . PRO A 1 74 ? 14.706 -4.552 -28.385 1.00 81.81 74 PRO A N 1
ATOM 593 C CA . PRO A 1 74 ? 16.056 -4.830 -28.884 1.00 81.81 74 PRO A CA 1
ATOM 594 C C . PRO A 1 74 ? 16.528 -3.884 -29.998 1.00 81.81 74 PRO A C 1
ATOM 596 O O . PRO A 1 74 ? 17.663 -3.425 -29.961 1.00 81.81 74 PRO A O 1
ATOM 599 N N . GLY A 1 75 ? 15.660 -3.539 -30.950 1.00 80.12 75 GLY A N 1
ATOM 600 C CA . GLY A 1 75 ? 15.927 -2.558 -32.011 1.00 80.12 75 GLY A CA 1
ATOM 601 C C . GLY A 1 75 ? 15.231 -1.205 -31.807 1.00 80.12 75 GLY A C 1
ATOM 602 O O . GLY A 1 75 ? 15.119 -0.412 -32.747 1.00 80.12 75 GLY A O 1
ATOM 603 N N . GLY A 1 76 ? 14.762 -0.9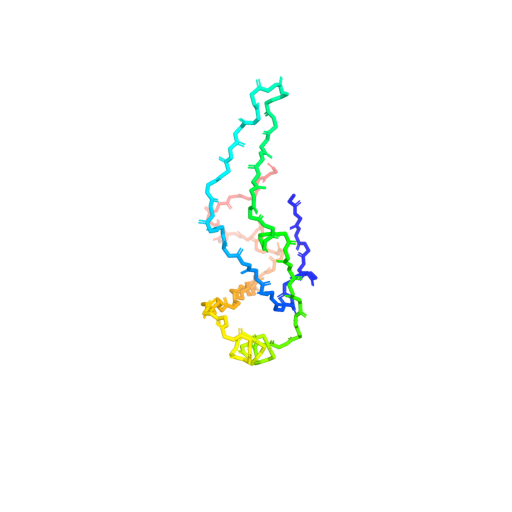20 -30.587 1.00 84.50 76 GLY A N 1
ATOM 604 C CA . GLY A 1 76 ? 14.274 0.395 -30.171 1.00 84.50 76 GLY A CA 1
ATOM 605 C C . GLY A 1 76 ? 13.137 0.948 -31.034 1.00 84.50 76 GLY A C 1
ATOM 606 O O . GLY A 1 76 ? 12.124 0.292 -31.263 1.00 84.50 76 GLY A O 1
ATOM 607 N N . TYR A 1 77 ? 13.286 2.196 -31.485 1.00 82.81 77 TYR A N 1
ATOM 608 C CA . TYR A 1 77 ? 12.324 2.836 -32.388 1.00 82.81 77 TYR A CA 1
ATOM 609 C C . TYR A 1 77 ? 12.446 2.328 -33.836 1.00 82.81 77 TYR A C 1
ATOM 611 O O . TYR A 1 77 ? 11.455 2.320 -34.563 1.00 82.81 77 TYR A O 1
ATOM 619 N N . GLY A 1 78 ? 13.631 1.860 -34.250 1.00 83.25 78 GLY A N 1
ATOM 620 C CA . GLY A 1 78 ? 13.890 1.360 -35.606 1.00 83.25 78 GLY A CA 1
ATOM 621 C C . GLY A 1 78 ? 13.109 0.088 -35.947 1.00 83.25 78 GLY A C 1
ATOM 622 O O . GLY A 1 78 ? 12.697 -0.088 -37.092 1.00 83.25 78 GLY A O 1
ATOM 623 N N . GLU A 1 79 ? 12.792 -0.740 -34.944 1.00 82.94 79 GLU A N 1
ATOM 624 C CA . GLU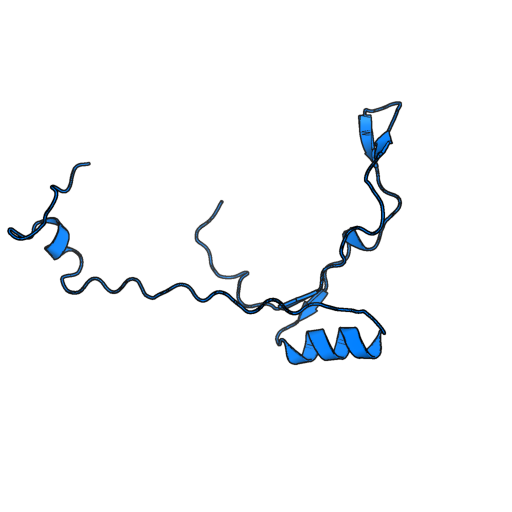 A 1 79 ? 11.868 -1.879 -35.084 1.00 82.94 79 GLU A CA 1
ATOM 625 C C . GLU A 1 79 ? 10.515 -1.483 -35.669 1.00 82.94 79 GLU A C 1
ATOM 627 O O . GLU A 1 79 ? 9.853 -2.318 -36.288 1.00 82.94 79 GLU A O 1
ATOM 632 N N . ASN A 1 80 ? 10.103 -0.219 -35.518 1.00 84.00 80 ASN A N 1
ATOM 633 C CA . ASN A 1 80 ? 8.816 0.199 -36.036 1.00 84.00 80 ASN A CA 1
ATOM 634 C C . ASN A 1 80 ? 8.719 0.055 -37.565 1.00 84.00 80 ASN A C 1
ATOM 636 O O . ASN A 1 80 ? 7.626 -0.216 -38.064 1.00 84.00 80 ASN A O 1
ATOM 640 N N . PHE A 1 81 ? 9.853 0.162 -38.267 1.00 82.44 81 PHE A N 1
ATOM 641 C CA . PHE A 1 81 ? 9.967 0.136 -39.730 1.00 82.44 81 PHE A CA 1
ATOM 642 C C . PHE A 1 81 ? 10.781 -1.057 -40.258 1.00 82.44 81 PHE A C 1
ATOM 644 O O . PHE A 1 81 ? 11.118 -1.095 -41.439 1.00 82.44 81 PHE A O 1
ATOM 651 N N . ALA A 1 82 ? 11.139 -2.020 -39.402 1.00 82.44 82 ALA A N 1
ATOM 652 C CA . ALA A 1 82 ? 11.976 -3.146 -39.802 1.00 82.44 82 ALA A CA 1
ATOM 653 C C . ALA A 1 82 ? 11.266 -4.041 -40.829 1.00 82.44 82 ALA A C 1
ATOM 655 O O . ALA A 1 82 ? 10.127 -4.457 -40.621 1.00 82.44 82 ALA A O 1
ATOM 656 N N . THR A 1 83 ? 11.976 -4.427 -41.892 1.00 79.88 83 THR A N 1
ATOM 657 C CA . THR A 1 83 ? 11.456 -5.300 -42.962 1.00 79.88 83 THR A CA 1
ATOM 658 C C . THR A 1 83 ? 10.967 -6.658 -42.444 1.00 79.88 83 THR A C 1
ATOM 660 O O . THR A 1 83 ? 10.077 -7.263 -43.028 1.00 79.88 83 THR A O 1
ATOM 663 N N . ALA A 1 84 ? 11.518 -7.135 -41.321 1.00 80.12 84 ALA A N 1
ATOM 664 C CA . ALA A 1 84 ? 11.131 -8.391 -40.674 1.00 80.12 84 ALA A CA 1
ATOM 665 C C . ALA A 1 84 ? 9.909 -8.272 -39.732 1.00 80.12 84 ALA A C 1
ATOM 667 O O . ALA A 1 84 ? 9.537 -9.248 -39.073 1.00 80.12 84 ALA A O 1
ATOM 668 N N . ARG A 1 85 ? 9.287 -7.091 -39.611 1.00 76.44 85 ARG A N 1
ATOM 669 C CA . ARG A 1 85 ? 8.137 -6.868 -38.724 1.00 76.44 85 ARG A CA 1
ATOM 670 C C . ARG A 1 85 ? 6.896 -7.592 -39.263 1.00 76.44 85 ARG A C 1
ATOM 672 O O . ARG A 1 85 ? 6.508 -7.411 -40.410 1.00 76.44 85 ARG A O 1
ATOM 679 N N . ARG A 1 86 ? 6.221 -8.373 -38.410 1.00 78.19 86 ARG A N 1
ATOM 680 C CA . ARG A 1 86 ? 5.035 -9.175 -38.790 1.00 78.19 86 ARG A CA 1
ATOM 681 C C . ARG A 1 86 ? 3.747 -8.372 -39.034 1.00 78.19 86 ARG A C 1
ATOM 683 O O . ARG A 1 86 ? 2.794 -8.931 -39.557 1.00 78.19 86 ARG A O 1
ATOM 690 N N . GLY A 1 87 ? 3.691 -7.096 -38.657 1.00 77.69 87 GLY A N 1
ATOM 691 C CA . GLY A 1 87 ? 2.526 -6.233 -38.885 1.00 77.69 87 GLY A CA 1
ATOM 692 C C . GLY A 1 87 ? 2.944 -4.778 -39.047 1.00 77.69 87 GLY A C 1
ATOM 693 O O . GLY A 1 87 ? 3.848 -4.334 -38.342 1.00 77.69 87 GLY A O 1
ATOM 694 N N . ALA A 1 88 ? 2.319 -4.048 -39.970 1.00 70.50 88 ALA A N 1
ATOM 695 C CA . ALA A 1 88 ? 2.660 -2.655 -40.252 1.00 70.50 88 ALA A CA 1
ATOM 696 C C . ALA A 1 88 ? 2.405 -1.749 -39.036 1.00 70.50 88 ALA A C 1
ATOM 698 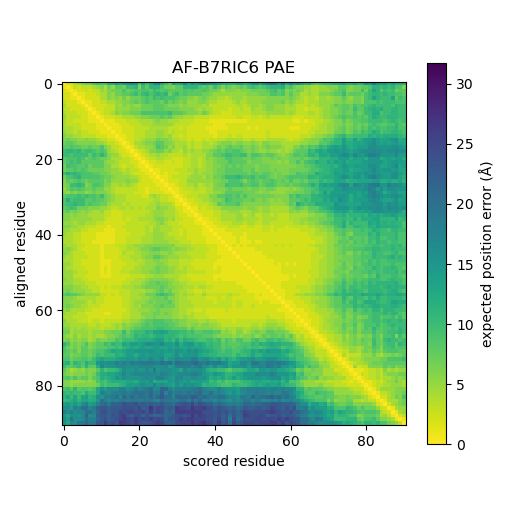O O . ALA A 1 88 ? 1.491 -1.988 -38.244 1.00 70.50 88 ALA A O 1
ATOM 699 N N . TRP A 1 89 ? 3.216 -0.702 -38.879 1.00 67.12 89 TRP A N 1
ATOM 700 C CA . TRP A 1 89 ? 2.855 0.392 -37.984 1.00 67.12 89 TRP A CA 1
ATOM 701 C C . TRP A 1 89 ? 1.834 1.273 -38.696 1.00 67.12 89 TRP A C 1
ATOM 703 O O . TRP A 1 89 ? 2.155 1.862 -39.725 1.00 67.12 89 TRP A O 1
ATOM 713 N N . THR A 1 90 ? 0.618 1.348 -38.174 1.00 74.75 90 THR A N 1
ATOM 714 C CA . THR A 1 90 ? -0.403 2.283 -38.654 1.00 74.75 90 THR A CA 1
ATOM 715 C C . THR A 1 90 ? -0.709 3.299 -37.560 1.00 74.75 90 THR A C 1
ATOM 717 O O . THR A 1 90 ? -0.574 2.981 -36.374 1.00 74.75 90 THR A O 1
ATOM 720 N N . HIS A 1 91 ? -1.049 4.518 -37.982 1.00 65.81 91 HIS A N 1
ATOM 721 C CA . HIS A 1 91 ? -1.443 5.624 -37.109 1.00 65.81 91 HIS A CA 1
ATOM 722 C C . HIS A 1 91 ? -2.722 5.319 -36.328 1.00 65.81 91 HIS A C 1
ATOM 724 O O . HIS A 1 91 ? -3.599 4.625 -36.893 1.00 65.81 91 HIS A O 1
#